Protein AF-A0A538CJD2-F1 (afdb_monomer_lite)

pLDDT: mean 70.03, std 21.85, range [35.94, 97.5]

Structure (mmCIF, N/CA/C/O backbone):
data_AF-A0A538CJD2-F1
#
_entry.id   AF-A0A538CJD2-F1
#
loop_
_atom_site.group_PDB
_atom_site.id
_atom_site.type_symbol
_atom_site.label_atom_id
_atom_site.label_alt_id
_atom_site.label_comp_id
_atom_site.label_asym_id
_atom_site.label_entity_id
_atom_site.label_seq_id
_atom_site.pdbx_PDB_ins_code
_atom_site.Cartn_x
_atom_site.Cartn_y
_atom_site.Cartn_z
_atom_site.occupancy
_atom_site.B_iso_or_equiv
_atom_site.auth_seq_id
_atom_site.auth_comp_id
_atom_site.auth_asym_id
_atom_site.auth_atom_id
_atom_site.pdbx_PDB_model_num
ATOM 1 N N . MET A 1 1 ? 19.042 44.408 77.887 1.00 37.88 1 MET A N 1
ATOM 2 C CA . MET A 1 1 ? 20.246 44.789 77.123 1.00 37.88 1 MET A CA 1
ATOM 3 C C . MET A 1 1 ? 20.313 43.944 75.857 1.00 37.88 1 MET A C 1
ATOM 5 O O . MET A 1 1 ? 20.149 42.743 75.988 1.00 37.88 1 MET A O 1
ATOM 9 N N . LEU A 1 2 ? 20.568 44.604 74.712 1.00 41.41 2 LEU A N 1
ATOM 10 C CA . LEU A 1 2 ? 21.078 44.098 73.413 1.00 41.41 2 LEU A CA 1
ATOM 11 C C . LEU A 1 2 ? 20.152 43.153 72.607 1.00 41.41 2 LEU A C 1
ATOM 13 O O . LEU A 1 2 ? 19.847 42.056 73.045 1.00 41.41 2 LEU A O 1
ATOM 17 N N . ALA A 1 3 ? 19.522 43.653 71.530 1.00 44.00 3 ALA A N 1
ATOM 18 C CA . ALA A 1 3 ? 20.012 43.688 70.127 1.00 44.00 3 ALA A CA 1
ATOM 19 C C . ALA A 1 3 ? 19.856 42.305 69.459 1.00 44.00 3 ALA A C 1
ATOM 21 O O . ALA A 1 3 ? 20.346 41.325 69.990 1.00 44.00 3 ALA A O 1
ATOM 22 N N . GLY A 1 4 ? 19.168 42.083 68.340 1.00 45.44 4 GLY A N 1
ATOM 23 C CA . GLY A 1 4 ? 18.867 42.884 67.154 1.00 45.44 4 GLY A CA 1
ATOM 24 C C . GLY A 1 4 ? 19.166 41.970 65.955 1.00 45.44 4 GLY A C 1
ATOM 25 O O . GLY A 1 4 ? 20.150 41.248 66.022 1.00 45.44 4 GLY A O 1
ATOM 26 N N . LEU A 1 5 ? 18.334 41.945 64.907 1.00 49.53 5 LEU A N 1
ATOM 27 C CA . LEU A 1 5 ? 18.718 41.535 63.542 1.00 49.53 5 LEU A CA 1
ATOM 28 C C . LEU A 1 5 ? 17.546 41.794 62.583 1.00 49.53 5 LEU A C 1
ATOM 30 O O . LEU A 1 5 ? 16.482 41.187 62.676 1.00 49.53 5 LEU A O 1
ATOM 34 N N . LEU A 1 6 ? 17.762 42.751 61.682 1.00 48.66 6 LEU A N 1
ATOM 35 C CA . LEU A 1 6 ? 16.885 43.103 60.571 1.00 48.66 6 LEU A CA 1
ATOM 36 C C . LEU A 1 6 ? 17.064 42.065 59.455 1.00 48.66 6 LEU A C 1
ATOM 38 O O . LEU A 1 6 ? 18.177 41.877 58.966 1.00 48.66 6 LEU A O 1
ATOM 42 N N . ALA A 1 7 ? 15.982 41.412 59.033 1.00 55.12 7 ALA A N 1
ATOM 43 C CA . ALA A 1 7 ? 15.987 40.571 57.842 1.00 55.12 7 ALA A CA 1
ATOM 44 C C . ALA A 1 7 ? 15.787 41.453 56.599 1.00 55.12 7 ALA A C 1
ATOM 46 O O . ALA A 1 7 ? 14.710 42.001 56.373 1.00 55.12 7 ALA A O 1
ATOM 47 N N . VAL A 1 8 ? 16.850 41.612 55.809 1.00 54.25 8 VAL A N 1
ATOM 48 C CA . VAL A 1 8 ? 16.826 42.280 54.503 1.00 54.25 8 VAL A CA 1
ATOM 49 C C . VAL A 1 8 ? 16.136 41.367 53.489 1.00 54.25 8 VAL A C 1
ATOM 51 O O . VAL A 1 8 ? 16.617 40.278 53.184 1.00 54.25 8 VAL A O 1
ATOM 54 N N . SER A 1 9 ? 15.010 41.819 52.946 1.00 51.47 9 SER A N 1
ATOM 55 C CA . SER A 1 9 ? 14.336 41.210 51.800 1.00 51.47 9 SER A CA 1
ATOM 56 C C . SER A 1 9 ? 15.075 41.573 50.507 1.00 51.47 9 SER A C 1
ATOM 58 O O . SER A 1 9 ? 15.031 42.723 50.071 1.00 51.47 9 SER A O 1
ATOM 60 N N . ILE A 1 10 ? 15.752 40.599 49.895 1.00 56.44 10 ILE A N 1
ATOM 61 C CA . ILE A 1 10 ? 16.364 40.737 48.567 1.00 56.44 10 ILE A CA 1
ATOM 62 C C . ILE A 1 10 ? 15.262 40.524 47.514 1.00 56.44 10 ILE A C 1
ATOM 64 O O . ILE A 1 10 ? 14.681 39.438 47.474 1.00 56.44 10 ILE A O 1
ATOM 68 N N . PRO A 1 11 ? 14.954 41.503 46.645 1.00 50.94 11 PRO A N 1
ATOM 69 C CA . PRO A 1 11 ? 14.102 41.256 45.493 1.00 50.94 11 PRO A CA 1
ATOM 70 C C . PRO A 1 11 ? 14.884 40.408 44.487 1.00 50.94 11 PRO A C 1
ATOM 72 O O . PRO A 1 11 ? 15.828 40.879 43.852 1.00 50.94 11 PRO A O 1
ATOM 75 N N . SER A 1 12 ? 14.502 39.139 44.353 1.00 53.34 12 SER A N 1
ATOM 76 C CA . SER A 1 12 ? 14.987 38.268 43.286 1.00 53.34 12 SER A CA 1
ATOM 77 C C . SER A 1 12 ? 14.650 38.914 41.945 1.00 53.34 12 SER A C 1
ATOM 79 O O . SER A 1 12 ? 13.483 38.990 41.553 1.00 53.34 12 SER A O 1
ATOM 81 N N . LEU A 1 13 ? 15.684 39.417 41.269 1.00 56.34 13 LEU A N 1
ATOM 82 C CA . LEU A 1 13 ? 15.596 39.947 39.919 1.00 56.34 13 LEU A CA 1
ATOM 83 C C . LEU A 1 13 ? 14.893 38.939 39.008 1.00 56.34 13 LEU A C 1
ATOM 85 O O . LEU A 1 13 ? 15.165 37.738 39.046 1.00 56.34 13 LEU A O 1
ATOM 89 N N . GLY A 1 14 ? 13.964 39.470 38.213 1.00 47.88 14 GLY A N 1
ATOM 90 C CA . GLY A 1 14 ? 13.083 38.720 37.337 1.00 47.88 14 GLY A CA 1
ATOM 91 C C . GLY A 1 14 ? 13.839 37.714 36.482 1.00 47.88 14 GLY A C 1
ATOM 92 O O . GLY A 1 14 ? 14.601 38.084 35.590 1.00 47.88 14 GLY A O 1
ATOM 93 N N . LEU A 1 15 ? 13.571 36.432 36.733 1.00 53.38 15 LEU A N 1
ATOM 94 C CA . LEU A 1 15 ? 13.950 35.371 35.821 1.00 53.38 15 LEU A CA 1
ATOM 95 C C . LEU A 1 15 ? 13.250 35.611 34.485 1.00 53.38 15 LEU A C 1
ATOM 97 O O . LEU A 1 15 ? 12.019 35.613 34.388 1.00 53.38 15 LEU A O 1
ATOM 101 N N . SER A 1 16 ? 14.083 35.828 33.470 1.00 48.34 16 SER A N 1
ATOM 102 C CA . SER A 1 16 ? 13.774 35.796 32.052 1.00 48.34 16 SER A CA 1
ATOM 103 C C . SER A 1 16 ? 12.613 34.854 31.751 1.00 48.34 16 SER A C 1
ATOM 105 O O . SER A 1 16 ? 12.727 33.635 31.877 1.00 48.34 16 SER A O 1
ATOM 107 N N . LYS A 1 17 ? 11.495 35.425 31.290 1.00 50.03 17 LYS A N 1
ATOM 108 C CA . LYS A 1 17 ? 10.478 34.690 30.536 1.00 50.03 17 LYS A CA 1
ATOM 109 C C . LYS A 1 17 ? 11.103 34.275 29.206 1.00 50.03 17 LYS A C 1
ATOM 111 O O . LYS A 1 17 ? 10.844 34.879 28.167 1.00 50.03 17 LYS A O 1
ATOM 116 N N . SER A 1 18 ? 11.930 33.238 29.248 1.00 47.72 18 SER A N 1
ATOM 117 C CA . SER A 1 18 ? 12.279 32.423 28.096 1.00 47.72 18 SER A CA 1
ATOM 118 C C . SER A 1 18 ? 10.977 31.779 27.642 1.00 47.72 18 SER A C 1
ATOM 120 O O . SER A 1 18 ? 10.613 30.705 28.106 1.00 47.72 18 SER A O 1
ATOM 122 N N . ARG A 1 19 ? 10.204 32.475 26.802 1.00 51.72 19 ARG A N 1
ATOM 123 C CA . ARG A 1 19 ? 9.125 31.839 26.046 1.00 51.72 19 ARG A CA 1
ATOM 124 C C . ARG A 1 19 ? 9.803 30.701 25.283 1.00 51.72 19 ARG A C 1
ATOM 126 O O . ARG A 1 19 ? 10.652 31.015 24.445 1.00 51.72 19 ARG A O 1
ATOM 133 N N . PRO A 1 20 ? 9.511 29.416 25.555 1.00 47.91 20 PRO A N 1
ATOM 134 C CA . PRO A 1 20 ? 9.980 28.380 24.662 1.00 47.91 20 PRO A CA 1
ATOM 135 C C . PRO A 1 20 ? 9.318 28.686 23.322 1.00 47.91 20 PRO A C 1
ATOM 137 O O . PRO A 1 20 ? 8.096 28.646 23.180 1.00 47.91 20 PRO A O 1
ATOM 140 N N . ARG A 1 21 ? 10.133 29.123 22.360 1.00 50.44 21 ARG A N 1
ATOM 141 C CA . ARG A 1 21 ? 9.726 29.234 20.968 1.00 50.44 21 ARG A CA 1
ATOM 142 C C . ARG A 1 21 ? 9.224 27.842 20.617 1.00 50.44 21 ARG A C 1
ATOM 144 O O . ARG A 1 21 ? 9.995 26.891 20.701 1.00 50.44 21 ARG A O 1
ATOM 151 N N . ALA A 1 22 ? 7.932 27.726 20.326 1.00 51.66 22 ALA A N 1
ATOM 152 C CA . ALA A 1 22 ? 7.318 26.515 19.809 1.00 51.66 22 ALA A CA 1
ATOM 153 C C . ALA A 1 22 ? 7.991 26.181 18.469 1.00 51.66 22 ALA A C 1
ATOM 155 O O . ALA A 1 22 ? 7.544 26.580 17.403 1.00 51.66 22 ALA A O 1
ATOM 156 N N . ALA A 1 23 ? 9.149 25.540 18.552 1.00 50.03 23 ALA A N 1
ATOM 157 C CA . ALA A 1 23 ? 9.986 25.105 17.450 1.00 50.03 23 ALA A CA 1
ATOM 158 C C . ALA A 1 23 ? 10.282 23.614 17.641 1.00 50.03 23 ALA A C 1
ATOM 160 O O . ALA A 1 23 ? 11.413 23.176 17.512 1.00 50.03 23 ALA A O 1
ATOM 161 N N . HIS A 1 24 ? 9.256 22.846 18.015 1.00 46.78 24 HIS A N 1
ATOM 162 C CA . HIS A 1 24 ? 9.324 21.390 18.153 1.00 46.78 24 HIS A CA 1
ATOM 163 C C . HIS A 1 24 ? 7.999 20.715 17.755 1.00 46.78 24 HIS A C 1
ATOM 165 O O . HIS A 1 24 ? 7.657 19.671 18.290 1.00 46.78 24 HIS A O 1
ATOM 171 N N . ALA A 1 25 ? 7.239 21.298 16.820 1.00 47.31 25 ALA A N 1
ATOM 172 C CA . ALA A 1 25 ? 6.098 20.609 16.200 1.00 47.31 25 ALA A CA 1
ATOM 173 C C . ALA A 1 25 ? 6.461 19.942 14.855 1.00 47.31 25 ALA A C 1
ATOM 175 O O . ALA A 1 25 ? 5.766 19.031 14.427 1.00 47.31 25 ALA A O 1
ATOM 176 N N . ASP A 1 26 ? 7.581 20.330 14.229 1.00 49.97 26 ASP A N 1
ATOM 177 C CA . ASP A 1 26 ? 8.058 19.753 12.957 1.00 49.97 26 ASP A CA 1
ATOM 178 C C . ASP A 1 26 ? 9.138 18.671 13.130 1.00 49.97 26 ASP A C 1
ATOM 180 O O . ASP A 1 26 ? 9.705 18.176 12.151 1.00 49.97 26 ASP A O 1
ATOM 184 N N . GLN A 1 27 ? 9.479 18.306 14.368 1.00 50.84 27 GLN A N 1
ATOM 185 C CA . GLN A 1 27 ? 10.511 17.308 14.634 1.00 50.84 27 GLN A CA 1
ATOM 186 C C . GLN A 1 27 ? 9.891 15.983 15.078 1.00 50.84 27 GLN A C 1
ATOM 188 O O . GLN A 1 27 ? 9.536 15.798 16.236 1.00 50.84 27 GLN A O 1
ATOM 193 N N . ALA A 1 28 ? 9.881 15.063 14.109 1.00 53.22 28 ALA A N 1
ATOM 194 C CA . ALA A 1 28 ? 9.804 13.609 14.241 1.00 53.22 28 ALA A CA 1
ATOM 195 C C . ALA A 1 28 ? 8.413 12.964 14.343 1.00 53.22 28 ALA A C 1
ATOM 197 O O . ALA A 1 28 ? 8.212 12.030 15.112 1.00 53.22 28 ALA A O 1
ATOM 198 N N . CYS A 1 29 ? 7.496 13.338 13.452 1.00 56.12 29 CYS A N 1
ATOM 199 C CA . CYS A 1 29 ? 6.510 12.364 12.988 1.00 56.12 29 CYS A CA 1
ATOM 200 C C . CYS A 1 29 ? 7.202 11.301 12.118 1.00 56.12 29 CYS A C 1
ATOM 202 O O . CYS A 1 29 ? 7.316 11.479 10.906 1.00 56.12 29 CYS A O 1
ATOM 204 N N . GLY A 1 30 ? 7.724 10.242 12.735 1.00 56.59 30 GLY A N 1
ATOM 205 C CA . GLY A 1 30 ? 8.454 9.184 12.042 1.00 56.59 30 GLY A CA 1
ATOM 206 C C . GLY A 1 30 ? 9.807 9.659 11.500 1.00 56.59 30 GLY A C 1
ATOM 207 O O . GLY A 1 30 ? 9.924 10.607 10.725 1.00 56.59 30 GLY A O 1
ATOM 208 N N . ARG A 1 31 ? 10.890 8.978 11.872 1.00 50.47 31 ARG A N 1
ATOM 209 C CA . ARG A 1 31 ? 12.155 9.104 11.140 1.00 50.47 31 ARG A CA 1
ATOM 210 C C . ARG A 1 31 ? 11.997 8.326 9.832 1.00 50.47 31 ARG A C 1
ATOM 212 O O . ARG A 1 31 ? 12.459 7.200 9.705 1.00 50.47 31 ARG A O 1
ATOM 219 N N . VAL A 1 32 ? 11.258 8.896 8.891 1.00 55.22 32 VAL A N 1
ATOM 220 C CA . VAL A 1 32 ? 11.065 8.327 7.560 1.00 55.22 32 VAL A CA 1
ATOM 221 C C . VAL A 1 32 ? 12.318 8.609 6.745 1.00 55.22 32 VAL A C 1
ATOM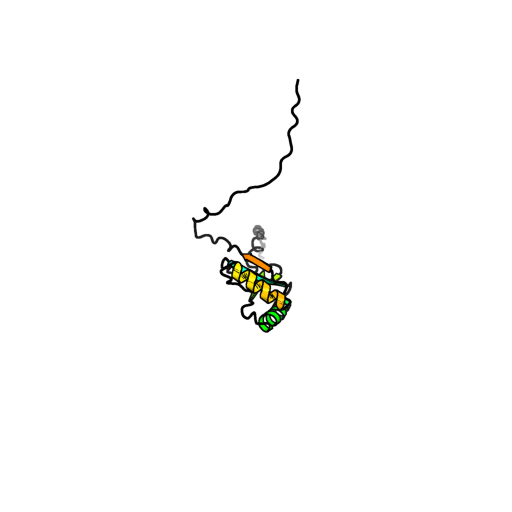 223 O O . VAL A 1 32 ? 12.494 9.683 6.171 1.00 55.22 32 VAL A O 1
ATOM 226 N N . GLU A 1 33 ? 13.229 7.641 6.743 1.00 54.50 33 GLU A N 1
ATOM 227 C CA . GLU A 1 33 ? 14.315 7.587 5.773 1.00 54.50 33 GLU A CA 1
ATOM 228 C C . GLU A 1 33 ? 13.691 7.271 4.409 1.00 54.50 33 GLU A C 1
ATOM 230 O O . GLU A 1 33 ? 13.416 6.126 4.029 1.00 54.50 33 GLU A O 1
ATOM 235 N N . PHE A 1 34 ? 13.311 8.335 3.708 1.00 54.22 34 PHE A N 1
ATOM 236 C CA . PHE A 1 34 ? 12.736 8.221 2.385 1.00 54.22 34 PHE A CA 1
ATOM 237 C C . PHE A 1 34 ? 13.856 7.920 1.392 1.00 54.22 34 PHE A C 1
ATOM 239 O O . PHE A 1 34 ? 14.540 8.828 0.932 1.00 54.22 34 PHE A O 1
ATOM 246 N N . VAL A 1 35 ? 14.021 6.649 1.026 1.00 57.09 35 VAL A N 1
ATOM 247 C CA . VAL A 1 35 ? 14.626 6.309 -0.267 1.00 57.09 35 VAL A CA 1
ATOM 248 C C . VAL A 1 35 ? 13.694 6.882 -1.337 1.00 57.09 35 VAL A C 1
ATOM 250 O O . VAL A 1 35 ? 12.503 6.565 -1.326 1.00 57.09 35 VAL A O 1
ATOM 253 N N . SER A 1 36 ? 14.191 7.793 -2.175 1.00 60.69 36 SER A N 1
ATOM 254 C CA . SER A 1 36 ? 13.436 8.338 -3.308 1.00 60.69 36 SER A CA 1
ATOM 255 C C . SER A 1 36 ? 13.004 7.195 -4.220 1.00 60.69 36 SER A C 1
ATOM 257 O O . SER A 1 36 ? 13.839 6.369 -4.582 1.00 60.69 36 SER A O 1
ATOM 259 N N . GLY A 1 37 ? 11.729 7.148 -4.597 1.00 71.56 37 GLY A N 1
ATOM 260 C CA . GLY A 1 37 ? 11.213 6.073 -5.440 1.00 71.56 37 GLY A CA 1
ATOM 261 C C . GLY A 1 37 ? 9.693 6.061 -5.543 1.00 71.56 37 GLY A C 1
ATOM 262 O O . GLY A 1 37 ? 9.004 6.909 -4.962 1.00 71.56 37 GLY A O 1
ATOM 263 N N . LEU A 1 38 ? 9.186 5.095 -6.308 1.00 82.69 38 LEU A N 1
ATOM 264 C CA . LEU A 1 38 ? 7.762 4.816 -6.431 1.00 82.69 38 LEU A CA 1
ATOM 265 C C . LEU A 1 38 ? 7.305 3.935 -5.257 1.00 82.69 38 LEU A C 1
ATOM 267 O O . LEU A 1 38 ? 7.969 2.963 -4.891 1.00 82.69 38 LEU A O 1
ATOM 271 N N . GLU A 1 39 ? 6.171 4.283 -4.659 1.00 88.50 39 GLU A N 1
ATOM 272 C CA . GLU A 1 39 ? 5.533 3.521 -3.588 1.00 88.50 39 GLU A CA 1
ATOM 273 C C . GLU A 1 39 ? 4.135 3.087 -4.011 1.00 88.50 39 GLU A C 1
ATOM 275 O O . GLU A 1 39 ? 3.360 3.875 -4.550 1.00 88.50 39 GLU A O 1
ATOM 280 N N . ALA A 1 40 ? 3.791 1.837 -3.722 1.00 92.12 40 ALA A N 1
ATOM 281 C CA . ALA A 1 40 ? 2.430 1.346 -3.856 1.00 92.12 40 ALA A CA 1
ATOM 282 C C . ALA A 1 40 ? 1.739 1.417 -2.497 1.00 92.12 40 ALA A C 1
ATOM 284 O O . ALA A 1 40 ? 2.076 0.662 -1.587 1.00 92.12 40 ALA A O 1
ATOM 285 N N . VAL A 1 41 ? 0.782 2.327 -2.349 1.00 94.06 41 VAL A N 1
ATOM 286 C CA . VAL A 1 41 ? 0.018 2.537 -1.118 1.00 94.06 41 VAL A CA 1
ATOM 287 C C . VAL A 1 41 ? -1.267 1.720 -1.186 1.00 94.06 41 VAL A C 1
ATOM 289 O O . VAL A 1 41 ? -2.128 1.964 -2.025 1.00 94.06 41 VAL A O 1
ATOM 292 N N . PHE A 1 42 ? -1.407 0.749 -0.285 1.00 95.81 42 PHE A N 1
ATOM 293 C CA . PHE A 1 42 ? -2.582 -0.124 -0.205 1.00 95.81 42 PHE A CA 1
ATOM 294 C C . PHE A 1 42 ? -3.697 0.473 0.655 1.00 95.81 42 PHE A C 1
ATOM 296 O O . PHE A 1 42 ? -4.866 0.142 0.475 1.00 95.81 42 PHE A O 1
ATOM 303 N N . GLY A 1 43 ? -3.344 1.325 1.619 1.00 94.25 43 GLY A N 1
ATOM 304 C CA . GLY A 1 43 ? -4.315 1.933 2.518 1.00 94.25 43 GLY A CA 1
ATOM 305 C C . GLY A 1 43 ? -3.695 2.936 3.480 1.00 94.25 43 GLY A C 1
ATOM 306 O O . GLY A 1 43 ? -2.488 2.916 3.745 1.00 94.25 43 GLY A O 1
ATOM 307 N N . ARG A 1 44 ? -4.550 3.813 4.009 1.00 95.06 44 ARG A N 1
ATOM 308 C CA . ARG A 1 44 ? -4.212 4.853 4.985 1.00 95.06 44 ARG A CA 1
ATOM 309 C C . ARG A 1 44 ? -5.128 4.715 6.191 1.00 95.06 44 ARG A C 1
ATOM 311 O O . ARG A 1 44 ? -6.337 4.560 6.039 1.00 95.06 44 ARG A O 1
ATOM 318 N N . PHE A 1 45 ? -4.555 4.779 7.381 1.00 95.56 45 PHE A N 1
ATOM 319 C CA . PHE A 1 45 ? -5.239 4.470 8.631 1.00 95.56 45 PHE A CA 1
ATOM 320 C C . PHE A 1 45 ? -4.920 5.510 9.692 1.00 95.56 45 PHE A C 1
ATOM 322 O O . PHE A 1 45 ? -3.834 6.080 9.711 1.00 95.56 45 PHE A O 1
ATOM 329 N N . LYS A 1 46 ? -5.852 5.747 10.615 1.00 94.12 46 LYS A N 1
ATOM 330 C CA . LYS A 1 46 ? -5.633 6.693 11.719 1.00 94.12 46 LYS A CA 1
ATOM 331 C C . LYS A 1 46 ? -4.883 6.077 12.890 1.00 94.12 46 LYS A C 1
ATOM 333 O O . LYS A 1 46 ? -4.276 6.807 13.664 1.00 94.12 46 LYS A O 1
ATOM 338 N N . THR A 1 47 ? -4.905 4.752 13.015 1.00 94.69 47 THR A N 1
ATOM 339 C CA . THR A 1 47 ? -4.253 4.051 14.121 1.00 94.69 47 THR A CA 1
ATOM 340 C C . THR A 1 47 ? -3.278 2.998 13.619 1.00 94.69 47 THR A C 1
ATOM 342 O O . THR A 1 47 ? -3.499 2.349 12.592 1.00 94.69 47 THR A O 1
ATOM 345 N N . HIS A 1 48 ? -2.212 2.788 14.391 1.00 94.00 48 HIS A N 1
ATOM 346 C CA . HIS A 1 48 ? -1.214 1.768 14.094 1.00 94.00 48 HIS A CA 1
ATOM 347 C C . HIS A 1 48 ? -1.833 0.362 14.062 1.00 94.00 48 HIS A C 1
ATOM 349 O O . HIS A 1 48 ? -1.512 -0.437 13.190 1.00 94.00 48 HIS A O 1
ATOM 355 N N . GLN A 1 49 ? -2.788 0.071 14.954 1.00 96.62 49 GLN A N 1
ATOM 356 C CA . GLN A 1 49 ? -3.439 -1.241 15.024 1.00 96.62 49 GLN A CA 1
ATOM 357 C C . GLN A 1 49 ? -4.286 -1.559 13.781 1.00 96.62 49 GLN A C 1
ATOM 359 O O . GLN A 1 49 ? -4.308 -2.704 13.321 1.00 96.62 49 GLN A O 1
ATOM 364 N N . GLN A 1 50 ? -4.962 -0.554 13.212 1.00 96.75 50 GLN A N 1
ATOM 365 C CA . GLN A 1 50 ? -5.681 -0.709 11.944 1.00 96.75 50 GLN A CA 1
ATOM 366 C C . GLN A 1 50 ? -4.705 -1.010 10.803 1.00 96.75 50 GLN A C 1
ATOM 368 O O . GLN A 1 50 ? -4.919 -1.962 10.054 1.00 96.75 50 GLN A O 1
ATOM 373 N N . ALA A 1 51 ? -3.598 -0.263 10.726 1.00 96.38 51 ALA A N 1
ATOM 374 C CA . ALA A 1 51 ? -2.555 -0.505 9.733 1.00 96.38 51 ALA A CA 1
ATOM 375 C C . ALA A 1 51 ? -1.908 -1.890 9.892 1.00 96.38 51 ALA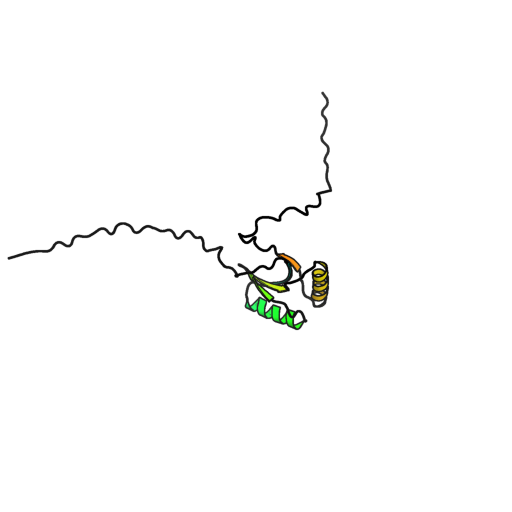 A C 1
ATOM 377 O O . ALA A 1 51 ? -1.663 -2.562 8.896 1.00 96.38 51 ALA A O 1
ATOM 378 N N . LEU A 1 52 ? -1.688 -2.356 11.126 1.00 97.19 52 LEU A N 1
ATOM 379 C CA . LEU A 1 52 ? -1.146 -3.685 11.414 1.00 97.19 52 LEU A CA 1
ATOM 380 C C . LEU A 1 52 ? -2.076 -4.800 10.939 1.00 97.19 52 LEU A C 1
ATOM 382 O O . LEU A 1 52 ? -1.636 -5.726 10.259 1.00 97.19 52 LEU A O 1
ATOM 386 N N . THR A 1 53 ? -3.362 -4.685 11.265 1.00 97.50 53 THR A N 1
ATOM 387 C CA . THR A 1 53 ? -4.383 -5.651 10.843 1.00 97.50 53 THR A CA 1
ATOM 388 C C . THR A 1 53 ? -4.466 -5.714 9.321 1.00 97.50 53 THR A C 1
ATOM 390 O O . THR A 1 53 ? -4.452 -6.797 8.739 1.00 97.50 53 THR A O 1
ATOM 393 N N . PHE A 1 54 ? -4.489 -4.552 8.668 1.00 97.25 54 PHE A N 1
ATOM 394 C CA . PHE A 1 54 ? -4.559 -4.473 7.216 1.00 97.25 54 PHE A CA 1
ATOM 395 C C . PHE A 1 54 ? -3.280 -4.976 6.539 1.00 97.25 54 PHE A C 1
ATOM 397 O O . PHE A 1 54 ? -3.359 -5.722 5.568 1.00 97.25 54 PHE A O 1
ATOM 404 N N . ARG A 1 55 ? -2.096 -4.669 7.085 1.00 96.50 55 ARG A N 1
ATOM 405 C CA . ARG A 1 55 ? -0.827 -5.232 6.602 1.00 96.50 55 ARG A CA 1
ATOM 406 C C . ARG A 1 55 ? -0.870 -6.757 6.619 1.00 96.50 55 ARG A C 1
ATOM 408 O O . ARG A 1 55 ? -0.496 -7.358 5.624 1.00 96.50 55 ARG A O 1
ATOM 415 N N . SER A 1 56 ? -1.362 -7.375 7.694 1.00 96.75 56 SER A N 1
ATOM 416 C CA . SER A 1 56 ? -1.489 -8.837 7.772 1.00 96.75 56 SER A CA 1
ATOM 417 C C . SER A 1 56 ? -2.401 -9.411 6.681 1.00 96.75 56 SER A C 1
ATOM 419 O O . SER A 1 56 ? -2.111 -10.479 6.144 1.00 96.75 56 SER A O 1
ATOM 421 N N . GLN A 1 57 ? -3.474 -8.702 6.311 1.00 96.00 57 GLN A N 1
ATOM 422 C CA . GLN A 1 57 ? -4.335 -9.090 5.187 1.00 96.00 57 GLN A CA 1
ATOM 423 C C . GLN A 1 57 ? -3.592 -8.986 3.854 1.00 96.00 57 GLN A C 1
ATOM 425 O O . GLN A 1 57 ? -3.618 -9.927 3.069 1.00 96.00 57 GLN A O 1
ATOM 430 N N . VAL A 1 58 ? -2.896 -7.871 3.623 1.00 95.62 58 VAL A N 1
ATOM 431 C CA . VAL A 1 58 ? -2.093 -7.634 2.417 1.00 95.62 58 VAL A CA 1
ATOM 432 C C . VAL A 1 58 ? -1.009 -8.711 2.274 1.00 95.62 58 VAL A C 1
ATOM 434 O O . VAL A 1 58 ? -0.944 -9.385 1.248 1.00 95.62 58 VAL A O 1
ATOM 437 N N . THR A 1 59 ? -0.229 -8.980 3.324 1.00 95.62 59 THR A N 1
ATOM 438 C CA . THR A 1 59 ? 0.795 -10.039 3.307 1.00 95.62 59 THR A CA 1
ATOM 439 C C . THR A 1 59 ? 0.190 -11.432 3.152 1.00 95.62 59 THR A C 1
ATOM 441 O O . THR A 1 59 ? 0.765 -12.274 2.471 1.00 95.62 59 THR A O 1
ATOM 444 N N . GLY A 1 60 ? -0.991 -11.674 3.732 1.00 94.31 60 GLY A N 1
ATOM 445 C CA . GLY A 1 60 ? -1.725 -12.933 3.581 1.00 94.31 60 GLY A CA 1
ATOM 446 C C . GLY A 1 60 ? -2.204 -13.203 2.150 1.00 94.31 60 GLY A C 1
ATOM 447 O O . GLY A 1 60 ? -2.463 -14.351 1.808 1.00 94.31 60 GLY A O 1
ATOM 448 N N . ARG A 1 61 ? -2.280 -12.168 1.304 1.00 93.44 61 ARG A N 1
ATOM 449 C CA . ARG A 1 61 ? -2.574 -12.269 -0.137 1.00 93.44 61 ARG A CA 1
ATOM 450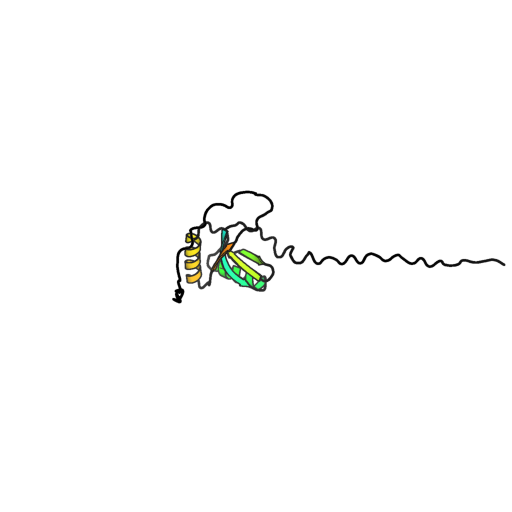 C C . ARG A 1 61 ? -1.321 -12.388 -1.012 1.00 93.44 61 ARG A C 1
ATOM 452 O O . ARG A 1 61 ? -1.434 -12.363 -2.228 1.00 93.44 61 ARG A O 1
ATOM 459 N N . GLY A 1 62 ? -0.136 -12.520 -0.413 1.00 92.81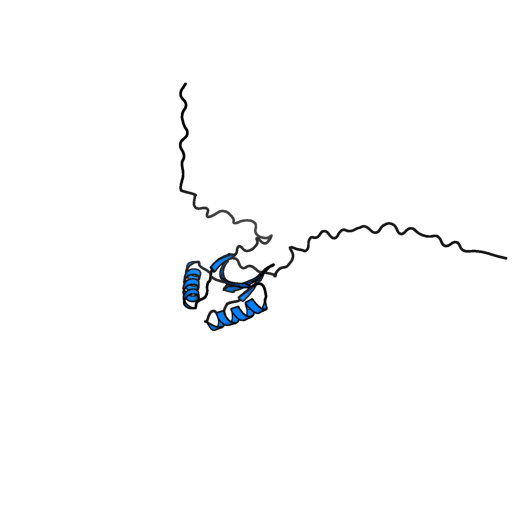 62 GLY A N 1
ATOM 460 C CA . GLY A 1 62 ? 1.131 -12.705 -1.133 1.00 92.81 62 GLY A CA 1
ATOM 461 C C . GLY A 1 62 ? 1.974 -11.437 -1.288 1.00 92.81 62 GLY A C 1
ATOM 462 O O . GLY A 1 62 ? 3.116 -11.511 -1.734 1.00 92.81 62 GLY A O 1
ATOM 463 N N . PHE A 1 63 ? 1.484 -10.280 -0.843 1.00 93.56 63 PHE A N 1
ATOM 464 C CA . PHE A 1 63 ? 2.224 -9.015 -0.865 1.00 93.56 63 PHE A CA 1
ATOM 465 C C . PHE A 1 63 ? 3.181 -8.908 0.338 1.00 93.56 63 PHE A C 1
ATOM 467 O O . PHE A 1 63 ? 3.001 -8.093 1.245 1.00 93.56 63 PHE A O 1
ATOM 474 N N . VAL A 1 64 ? 4.193 -9.779 0.375 1.00 89.06 64 VAL A N 1
ATOM 475 C CA . VAL A 1 64 ? 5.051 -10.039 1.552 1.00 89.06 64 VAL A CA 1
ATOM 476 C C . VAL A 1 64 ? 5.910 -8.855 2.015 1.00 89.06 64 VAL A C 1
ATOM 478 O O . VAL A 1 64 ? 6.291 -8.804 3.180 1.00 89.06 64 VAL A O 1
ATOM 481 N N . ASN A 1 65 ? 6.164 -7.874 1.145 1.00 89.44 65 ASN A N 1
ATOM 482 C CA . ASN A 1 65 ? 6.990 -6.697 1.445 1.00 89.44 65 ASN A CA 1
ATOM 483 C C . ASN A 1 65 ? 6.168 -5.454 1.833 1.00 89.44 65 ASN A C 1
ATOM 485 O O . ASN A 1 65 ? 6.664 -4.328 1.766 1.00 89.44 65 ASN A O 1
ATOM 489 N N . ALA A 1 66 ? 4.904 -5.636 2.227 1.00 92.69 66 ALA A N 1
ATOM 490 C CA . ALA A 1 66 ? 4.076 -4.545 2.723 1.00 92.69 66 ALA A CA 1
ATOM 491 C C . ALA A 1 66 ? 4.571 -4.062 4.096 1.00 92.69 66 ALA A C 1
ATOM 493 O O . ALA A 1 66 ? 4.603 -4.812 5.072 1.00 92.69 66 ALA A O 1
ATOM 494 N N . ASN A 1 67 ? 4.917 -2.781 4.183 1.00 92.06 67 ASN A N 1
ATOM 495 C CA . ASN A 1 67 ? 5.425 -2.132 5.381 1.00 92.06 67 ASN A CA 1
ATOM 496 C C . ASN A 1 67 ? 4.475 -1.032 5.871 1.00 92.06 67 ASN A C 1
ATOM 498 O O . ASN A 1 67 ? 3.738 -0.435 5.088 1.00 92.06 67 ASN A O 1
ATOM 502 N N . ILE A 1 68 ? 4.502 -0.749 7.174 1.00 93.31 68 ILE A N 1
ATOM 503 C CA . ILE A 1 68 ? 3.739 0.351 7.769 1.00 93.31 68 ILE A CA 1
ATOM 504 C C . ILE A 1 68 ? 4.665 1.552 7.895 1.00 93.31 68 ILE A C 1
ATOM 506 O O . ILE A 1 68 ? 5.681 1.492 8.583 1.00 93.31 68 ILE A O 1
ATOM 510 N N . ILE A 1 69 ? 4.293 2.649 7.248 1.00 89.12 69 ILE A N 1
ATOM 511 C CA . ILE A 1 69 ? 4.986 3.926 7.353 1.00 89.12 69 ILE A CA 1
ATOM 512 C C . ILE A 1 69 ? 4.129 4.871 8.182 1.00 89.12 69 ILE A C 1
ATOM 514 O O . ILE A 1 69 ? 3.018 5.232 7.786 1.00 89.12 69 ILE A O 1
ATOM 518 N N . GLU A 1 70 ? 4.657 5.272 9.332 1.00 88.69 70 GLU A N 1
ATOM 519 C CA . GLU A 1 70 ? 4.061 6.298 10.180 1.00 88.69 70 GLU A CA 1
ATOM 520 C C . GLU A 1 70 ? 4.320 7.685 9.580 1.00 88.69 70 GLU A C 1
ATOM 522 O O . GLU A 1 70 ? 5.461 8.073 9.322 1.00 88.69 70 GLU A O 1
ATOM 527 N N . GLY A 1 71 ? 3.243 8.421 9.322 1.00 83.00 71 GLY A N 1
ATOM 528 C CA . GLY A 1 71 ? 3.266 9.852 9.047 1.00 83.00 71 GLY A CA 1
ATOM 529 C C . GLY A 1 71 ? 2.691 10.639 10.224 1.00 83.00 71 GLY A C 1
ATOM 530 O O . GLY A 1 71 ? 2.192 10.066 11.185 1.00 83.00 71 GLY A O 1
ATOM 531 N N . CYS A 1 72 ? 2.700 11.972 10.137 1.00 79.56 72 CYS A N 1
ATOM 532 C CA . CYS A 1 72 ? 2.219 12.827 11.234 1.00 79.56 72 CYS A CA 1
ATOM 533 C C . CYS A 1 72 ? 0.777 12.574 11.671 1.00 79.56 72 CYS A C 1
ATOM 535 O O . CYS A 1 72 ? 0.450 12.781 12.832 1.00 79.56 72 CYS A O 1
ATOM 537 N N . ASN A 1 73 ? -0.093 12.188 10.740 1.00 85.25 73 ASN A N 1
ATOM 538 C CA . ASN A 1 73 ? -1.539 12.164 10.972 1.00 85.25 73 ASN A CA 1
ATOM 539 C C . ASN A 1 73 ? -2.187 10.829 10.589 1.00 85.25 73 ASN A C 1
ATOM 541 O O . ASN A 1 73 ? -3.417 10.702 10.633 1.00 85.25 73 ASN A O 1
ATOM 545 N N . GLU A 1 74 ? -1.382 9.872 10.126 1.00 90.88 74 GLU A N 1
ATOM 546 C CA . GLU A 1 74 ? -1.846 8.595 9.597 1.00 90.88 74 GLU A CA 1
ATOM 547 C C . GLU A 1 74 ? -0.708 7.584 9.442 1.00 90.88 74 GLU A C 1
ATOM 549 O O . GLU A 1 74 ? 0.462 7.934 9.305 1.00 90.88 74 GLU A O 1
ATOM 554 N N . PHE A 1 75 ? -1.096 6.317 9.391 1.00 92.75 75 PHE A N 1
ATOM 555 C CA . PHE A 1 75 ? -0.266 5.165 9.091 1.00 92.75 75 PHE A CA 1
ATOM 556 C C . PHE A 1 75 ? -0.609 4.672 7.695 1.00 92.75 75 PHE A C 1
ATOM 558 O O . PHE A 1 75 ? -1.781 4.481 7.366 1.00 92.75 75 PHE A O 1
ATOM 565 N N . ARG A 1 76 ? 0.405 4.443 6.870 1.00 93.19 76 ARG A N 1
ATOM 566 C CA . ARG A 1 76 ? 0.234 3.984 5.491 1.00 93.19 76 ARG A CA 1
ATOM 567 C C . ARG A 1 76 ? 0.773 2.572 5.372 1.00 93.19 76 ARG A C 1
ATOM 569 O O . ARG A 1 76 ? 1.883 2.318 5.826 1.00 93.19 76 ARG A O 1
ATOM 576 N N . VAL A 1 77 ? 0.010 1.672 4.766 1.00 94.88 77 VAL A N 1
ATOM 577 C CA . VAL A 1 77 ? 0.504 0.339 4.397 1.00 94.88 77 VAL A CA 1
ATOM 578 C C . VAL A 1 77 ? 0.980 0.418 2.957 1.00 94.88 77 VAL A C 1
ATOM 580 O O . VAL A 1 77 ? 0.176 0.684 2.064 1.00 94.88 77 VAL A O 1
ATOM 583 N N . VAL A 1 78 ? 2.284 0.255 2.745 1.00 93.44 78 VAL A N 1
ATOM 584 C CA . VAL A 1 78 ? 2.935 0.518 1.458 1.00 93.44 78 VAL A CA 1
ATOM 585 C C . VAL A 1 78 ? 3.919 -0.582 1.081 1.00 93.44 78 VAL A C 1
ATOM 587 O O . VAL A 1 78 ? 4.533 -1.188 1.955 1.00 93.44 78 VAL A O 1
ATOM 590 N N . ILE A 1 79 ? 4.136 -0.788 -0.213 1.00 92.38 79 ILE A N 1
ATOM 591 C CA . ILE A 1 79 ? 5.319 -1.482 -0.733 1.00 92.38 79 ILE A CA 1
ATOM 592 C C . ILE A 1 79 ? 6.258 -0.422 -1.306 1.00 92.38 79 ILE A C 1
ATOM 594 O O . ILE A 1 79 ? 5.842 0.414 -2.110 1.00 92.38 79 ILE A O 1
ATOM 598 N N . ARG A 1 80 ? 7.517 -0.445 -0.860 1.00 88.88 80 ARG A N 1
ATOM 599 C CA . ARG A 1 80 ? 8.596 0.441 -1.325 1.00 88.88 80 ARG A CA 1
ATOM 600 C C . ARG A 1 80 ? 9.576 -0.348 -2.193 1.00 88.88 80 ARG A C 1
ATOM 602 O O . ARG A 1 80 ? 9.552 -1.575 -2.176 1.00 88.88 80 ARG A O 1
ATOM 609 N N . GLY A 1 81 ? 10.475 0.359 -2.876 1.00 82.25 81 GLY A N 1
ATOM 610 C CA . GLY A 1 81 ? 11.501 -0.268 -3.718 1.00 82.25 81 GLY A CA 1
ATOM 611 C C . GLY A 1 81 ? 10.961 -0.711 -5.075 1.00 82.25 81 GLY A C 1
ATOM 612 O O . GLY A 1 81 ? 11.378 -1.735 -5.598 1.00 82.25 81 GLY A O 1
ATOM 613 N N . ILE A 1 82 ? 9.986 0.027 -5.612 1.00 83.88 82 ILE A N 1
ATOM 614 C CA . ILE A 1 82 ? 9.516 -0.174 -6.978 1.00 83.88 82 ILE A CA 1
ATOM 615 C C . ILE A 1 82 ? 10.413 0.667 -7.891 1.00 83.88 82 ILE A C 1
ATOM 617 O O . ILE A 1 82 ? 10.368 1.899 -7.849 1.00 83.88 82 ILE A O 1
ATOM 621 N N . ASP A 1 83 ? 11.243 -0.011 -8.683 1.00 80.44 83 ASP A N 1
ATOM 622 C CA . ASP A 1 83 ? 12.305 0.624 -9.473 1.00 80.44 83 ASP A CA 1
ATOM 623 C C . ASP A 1 83 ? 11.783 1.344 -10.722 1.00 80.44 83 ASP A C 1
ATOM 625 O O . ASP A 1 83 ? 12.351 2.350 -11.152 1.00 80.44 83 ASP A O 1
ATOM 629 N N . THR A 1 84 ? 10.692 0.846 -11.312 1.00 81.56 84 THR A N 1
ATOM 630 C CA . THR A 1 84 ? 10.108 1.401 -12.537 1.00 81.56 84 THR A CA 1
ATOM 631 C C . THR A 1 84 ? 8.597 1.545 -12.426 1.00 81.56 84 THR A C 1
ATOM 633 O O . THR A 1 84 ? 7.923 0.830 -11.684 1.00 81.56 84 THR A O 1
ATOM 636 N N . PHE A 1 85 ? 8.045 2.486 -13.192 1.00 82.38 85 PHE A N 1
ATOM 637 C CA . PHE A 1 85 ? 6.604 2.712 -13.229 1.00 82.38 85 PHE A CA 1
ATOM 638 C C . PHE A 1 85 ? 5.830 1.488 -13.732 1.00 82.38 85 PHE A C 1
ATOM 640 O O . PHE A 1 85 ? 4.795 1.164 -13.157 1.00 82.38 85 PHE A O 1
ATOM 647 N N . ASP A 1 86 ? 6.362 0.776 -14.728 1.00 84.88 86 ASP A N 1
ATOM 648 C CA . ASP A 1 86 ? 5.725 -0.416 -15.302 1.00 84.88 86 ASP A CA 1
ATOM 649 C C . ASP A 1 86 ? 5.540 -1.524 -14.253 1.00 84.88 86 ASP A C 1
ATOM 651 O O . ASP A 1 86 ? 4.437 -2.045 -14.104 1.00 84.88 86 ASP A O 1
ATOM 655 N N . ILE A 1 87 ? 6.563 -1.787 -13.424 1.00 87.12 87 ILE A N 1
ATOM 656 C CA . ILE A 1 87 ? 6.460 -2.733 -12.295 1.00 87.12 87 ILE A CA 1
ATOM 657 C C . ILE A 1 87 ? 5.376 -2.278 -11.309 1.00 87.12 87 ILE A C 1
ATOM 659 O O . ILE A 1 87 ? 4.615 -3.090 -10.783 1.00 87.12 87 ILE A O 1
ATOM 663 N N . GLY A 1 88 ? 5.280 -0.969 -11.060 1.00 87.50 88 GLY A N 1
ATOM 664 C CA . GLY A 1 88 ? 4.222 -0.404 -10.228 1.00 87.50 88 GLY A CA 1
ATOM 665 C C . GLY A 1 88 ? 2.826 -0.649 -10.802 1.00 87.50 88 GLY A C 1
ATOM 666 O O . GLY A 1 88 ? 1.909 -0.995 -10.056 1.00 87.50 88 GLY A O 1
ATOM 667 N N . VAL A 1 89 ? 2.649 -0.484 -12.114 1.00 89.62 89 VAL A N 1
ATOM 668 C CA . VAL A 1 89 ? 1.367 -0.714 -12.798 1.00 89.62 89 VAL A CA 1
ATOM 669 C C . VAL A 1 89 ? 0.971 -2.189 -12.742 1.00 89.62 89 VAL A C 1
ATOM 671 O O . VAL A 1 89 ? -0.184 -2.483 -12.427 1.00 89.62 89 VAL A O 1
ATOM 674 N N . ASP A 1 90 ? 1.913 -3.105 -12.960 1.00 91.50 90 ASP A N 1
ATOM 675 C CA . ASP A 1 90 ? 1.667 -4.546 -12.858 1.00 91.50 90 ASP A CA 1
ATOM 676 C C . ASP A 1 90 ? 1.250 -4.943 -11.435 1.00 91.50 90 ASP A C 1
ATOM 678 O O . ASP A 1 90 ? 0.208 -5.579 -11.244 1.00 91.50 90 ASP A O 1
ATOM 682 N N . LEU A 1 91 ? 1.983 -4.463 -10.423 1.00 91.12 91 LEU A N 1
ATOM 683 C CA . LEU A 1 91 ? 1.649 -4.656 -9.009 1.00 91.12 91 LEU A CA 1
ATOM 684 C C . LEU A 1 91 ? 0.262 -4.088 -8.672 1.00 91.12 91 LEU A C 1
ATOM 686 O O . LEU A 1 91 ? -0.519 -4.712 -7.953 1.00 91.12 91 LEU A O 1
ATOM 690 N N . GLN A 1 92 ? -0.069 -2.903 -9.189 1.00 91.44 92 GLN A N 1
ATOM 691 C CA . GLN A 1 92 ? -1.393 -2.311 -9.010 1.00 91.44 92 GLN A CA 1
ATOM 692 C C . GLN A 1 92 ? -2.480 -3.186 -9.653 1.00 91.44 92 GLN A C 1
ATOM 694 O O . GLN A 1 92 ? -3.552 -3.353 -9.068 1.00 91.44 92 GLN A O 1
ATOM 699 N N . GLY A 1 93 ? -2.221 -3.749 -10.835 1.00 92.38 93 GLY A N 1
ATOM 700 C CA . GLY A 1 93 ? -3.119 -4.684 -11.509 1.00 92.38 93 GLY A CA 1
ATOM 701 C C . GLY A 1 93 ? -3.360 -5.950 -10.687 1.00 92.38 93 GLY A C 1
ATOM 702 O O . GLY A 1 93 ? -4.508 -6.343 -10.481 1.00 92.38 93 GLY A O 1
ATOM 703 N N . GLU A 1 94 ? -2.297 -6.553 -10.158 1.00 92.88 94 GLU A N 1
ATOM 704 C CA . GLU A 1 94 ? -2.366 -7.704 -9.252 1.00 92.88 94 GLU A CA 1
ATOM 705 C C . GLU A 1 94 ? -3.160 -7.397 -7.987 1.00 92.88 94 GLU A C 1
ATOM 707 O O . GLU A 1 94 ? -4.114 -8.102 -7.662 1.00 92.88 94 GLU A O 1
ATOM 712 N N . ALA A 1 95 ? -2.831 -6.303 -7.307 1.00 93.31 95 ALA A N 1
ATOM 713 C CA . ALA A 1 95 ? -3.493 -5.934 -6.068 1.00 93.31 95 ALA A CA 1
ATOM 714 C C . ALA A 1 95 ? -4.984 -5.633 -6.268 1.00 93.31 95 ALA A C 1
ATOM 716 O O . ALA A 1 95 ? -5.801 -6.005 -5.427 1.00 93.31 95 ALA A O 1
ATOM 717 N N . ARG A 1 96 ? -5.364 -5.032 -7.402 1.00 93.69 96 ARG A N 1
ATOM 718 C CA . ARG A 1 96 ? -6.776 -4.824 -7.758 1.00 93.69 96 ARG A CA 1
ATOM 719 C C . ARG A 1 96 ? -7.517 -6.133 -8.003 1.00 93.69 96 ARG A C 1
ATOM 721 O O . ARG A 1 96 ? -8.675 -6.232 -7.603 1.00 93.69 96 ARG A O 1
ATOM 728 N N . ARG A 1 97 ? -6.874 -7.135 -8.615 1.00 93.81 97 ARG A N 1
ATOM 729 C CA . ARG A 1 97 ? -7.461 -8.481 -8.773 1.00 93.81 97 ARG A CA 1
ATOM 730 C C . ARG A 1 97 ? -7.722 -9.149 -7.423 1.00 93.81 97 ARG A C 1
ATOM 732 O O . ARG A 1 97 ? -8.746 -9.801 -7.264 1.00 93.81 97 ARG A O 1
ATOM 739 N N . GLU A 1 98 ? -6.858 -8.899 -6.444 1.00 92.75 98 GLU A N 1
ATOM 740 C CA . GLU A 1 98 ? -7.021 -9.354 -5.055 1.00 92.75 98 GLU A CA 1
ATOM 741 C C . GLU A 1 98 ? -7.980 -8.481 -4.218 1.00 92.75 98 GLU A C 1
ATOM 743 O O . GLU A 1 98 ? -8.202 -8.748 -3.036 1.00 92.75 98 GLU A O 1
ATOM 748 N N . GLY A 1 99 ? -8.581 -7.445 -4.816 1.00 92.81 99 GLY A N 1
ATOM 749 C CA . GLY A 1 99 ? -9.583 -6.590 -4.175 1.00 92.81 99 GLY A CA 1
ATOM 750 C C . GLY A 1 99 ? -9.023 -5.396 -3.397 1.00 92.81 99 GLY A C 1
ATOM 751 O O . GLY A 1 99 ? -9.764 -4.757 -2.650 1.00 92.81 99 GLY A O 1
ATOM 752 N N . PHE A 1 100 ? -7.743 -5.058 -3.563 1.00 93.44 100 PHE A N 1
ATOM 753 C CA . PHE A 1 100 ? -7.137 -3.882 -2.939 1.00 93.44 100 PHE A CA 1
ATOM 754 C C . PHE A 1 100 ? -7.177 -2.652 -3.852 1.00 93.44 100 PHE A C 1
ATOM 756 O O . PHE A 1 100 ? -6.809 -2.694 -5.028 1.00 93.44 100 PHE A O 1
ATOM 763 N N . ALA A 1 101 ? -7.558 -1.508 -3.283 1.00 90.75 101 ALA A N 1
ATOM 764 C CA . ALA A 1 101 ? -7.535 -0.216 -3.962 1.00 90.75 101 ALA A CA 1
ATOM 765 C C . ALA A 1 101 ? -6.153 0.451 -3.829 1.00 90.75 101 ALA A C 1
ATOM 767 O O . ALA A 1 101 ? -5.974 1.382 -3.048 1.00 90.75 101 ALA A O 1
ATOM 768 N N . VAL A 1 102 ? -5.169 -0.045 -4.584 1.00 92.75 102 VAL A N 1
ATOM 769 C CA . VAL A 1 102 ? -3.781 0.446 -4.522 1.00 92.75 102 VAL A CA 1
ATOM 770 C C . VAL A 1 102 ? -3.571 1.714 -5.352 1.00 92.75 102 VAL A C 1
ATOM 772 O O . VAL A 1 102 ? -3.970 1.777 -6.521 1.00 92.75 102 VAL A O 1
ATOM 775 N N . THR A 1 103 ? -2.869 2.695 -4.783 1.00 91.88 103 THR A N 1
ATOM 776 C CA . THR A 1 103 ? -2.378 3.897 -5.476 1.00 91.88 103 THR A CA 1
ATOM 777 C C . THR A 1 103 ? -0.861 3.856 -5.637 1.00 91.88 103 THR A C 1
ATOM 779 O O . THR A 1 103 ? -0.148 3.399 -4.750 1.00 91.88 103 THR A O 1
ATOM 782 N N . LEU A 1 104 ? -0.361 4.327 -6.782 1.00 89.75 104 LEU A N 1
ATOM 783 C CA . LEU A 1 104 ? 1.072 4.509 -7.013 1.00 89.75 104 LEU A CA 1
ATOM 784 C C . LEU A 1 104 ? 1.431 5.963 -6.729 1.00 89.75 104 LEU A C 1
ATOM 786 O O . LEU A 1 104 ? 0.850 6.873 -7.320 1.00 89.75 104 LEU A O 1
ATOM 790 N N . GLU A 1 105 ? 2.368 6.179 -5.816 1.00 86.94 105 GLU A N 1
ATOM 791 C CA . GLU A 1 105 ? 2.755 7.498 -5.333 1.00 86.94 105 GLU A CA 1
ATOM 792 C C . GLU A 1 105 ? 4.266 7.674 -5.426 1.00 86.94 105 GLU A C 1
ATOM 794 O O . GLU A 1 105 ? 5.038 6.845 -4.951 1.00 86.94 105 GLU A O 1
ATOM 799 N N . CYS A 1 106 ? 4.704 8.777 -6.029 1.00 77.69 106 CYS A N 1
ATOM 800 C CA . CYS A 1 106 ? 6.114 9.142 -6.054 1.00 77.69 106 CYS A CA 1
ATOM 801 C C . CYS A 1 106 ? 6.474 9.852 -4.752 1.00 77.69 106 CYS A C 1
ATOM 803 O O . CYS A 1 106 ? 5.924 10.917 -4.457 1.00 77.69 106 CYS A O 1
ATOM 805 N N . ILE A 1 107 ? 7.441 9.318 -4.007 1.00 69.88 107 ILE A N 1
ATOM 806 C CA . ILE A 1 107 ? 7.996 10.031 -2.859 1.00 69.88 107 ILE A CA 1
ATOM 807 C C . ILE A 1 107 ? 9.278 10.731 -3.279 1.00 69.88 107 ILE A C 1
ATOM 809 O O . ILE A 1 107 ? 10.288 10.102 -3.597 1.00 69.88 107 ILE A O 1
ATOM 813 N N . GLN A 1 108 ? 9.245 12.063 -3.240 1.00 57.09 108 GLN A N 1
ATOM 814 C CA . GLN A 1 108 ? 10.466 12.852 -3.295 1.00 57.09 108 GLN A CA 1
ATOM 815 C C . GLN A 1 108 ? 11.174 12.721 -1.947 1.00 57.09 108 GLN A C 1
ATOM 817 O O . GLN A 1 108 ? 10.624 13.102 -0.910 1.00 57.09 108 GLN A O 1
ATOM 822 N N . ALA A 1 109 ? 12.393 12.179 -1.949 1.00 53.81 109 ALA A N 1
ATOM 823 C CA . ALA A 1 109 ? 13.247 12.264 -0.776 1.00 53.81 109 ALA A CA 1
ATO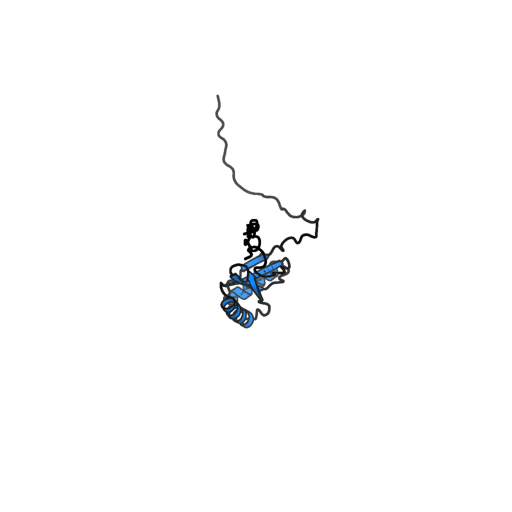M 824 C C . ALA A 1 109 ? 13.432 13.747 -0.434 1.00 53.81 109 ALA A C 1
ATOM 826 O O . ALA A 1 109 ? 13.723 14.566 -1.310 1.00 53.81 109 ALA A O 1
ATOM 827 N N . LYS A 1 110 ? 13.239 14.110 0.840 1.00 48.97 110 LYS A N 1
ATOM 828 C CA . LYS A 1 110 ? 13.555 15.460 1.312 1.00 48.97 110 LYS A CA 1
ATOM 829 C C . LYS A 1 110 ? 15.011 15.742 0.922 1.00 48.97 110 LYS A C 1
ATOM 831 O O . LYS A 1 110 ? 15.856 14.920 1.278 1.00 48.97 110 LYS A O 1
ATOM 836 N N . PRO A 1 111 ? 15.332 16.849 0.223 1.00 40.00 111 PRO A N 1
ATOM 837 C CA . PRO A 1 111 ? 16.717 17.166 -0.081 1.00 40.00 111 PRO A CA 1
ATOM 838 C C . PRO A 1 111 ? 17.452 17.344 1.247 1.00 40.00 111 PRO A C 1
ATOM 840 O O . PRO A 1 111 ? 17.267 18.329 1.968 1.00 40.00 111 PRO A O 1
ATOM 843 N N . GLY A 1 112 ? 18.238 16.335 1.617 1.00 39.22 112 GLY A N 1
ATOM 844 C CA . GLY A 1 112 ? 19.201 16.449 2.692 1.00 39.22 112 GLY A CA 1
ATOM 845 C C . GLY A 1 112 ? 20.175 17.555 2.313 1.00 39.22 112 GLY A C 1
ATOM 846 O O . GLY A 1 112 ? 20.577 17.674 1.157 1.00 39.22 112 GLY A O 1
ATOM 847 N N . ARG A 1 113 ? 20.543 18.396 3.277 1.00 47.59 113 ARG A N 1
ATOM 848 C CA . ARG A 1 113 ? 21.582 19.417 3.123 1.00 47.59 113 ARG A CA 1
ATOM 849 C C . ARG A 1 113 ? 22.944 18.735 2.939 1.00 47.59 113 ARG A C 1
ATOM 851 O O . ARG A 1 113 ? 23.732 18.709 3.873 1.00 47.59 113 ARG A O 1
ATOM 858 N N . SER A 1 114 ? 23.179 18.124 1.781 1.00 48.56 114 SER A N 1
ATOM 859 C CA . SER A 1 114 ? 24.470 17.698 1.220 1.00 48.56 114 SER A CA 1
ATOM 860 C C . SER A 1 114 ? 24.230 16.992 -0.115 1.00 48.56 114 SER A C 1
ATOM 862 O O . SER A 1 114 ? 24.238 15.770 -0.197 1.00 48.56 114 SER A O 1
ATOM 864 N N . SER A 1 115 ? 23.973 17.783 -1.154 1.00 40.94 115 SER A N 1
ATOM 865 C CA . SER A 1 115 ? 24.517 17.596 -2.508 1.00 40.94 115 SER A CA 1
ATOM 866 C C . SER A 1 115 ? 24.027 18.754 -3.371 1.00 40.94 115 SER A C 1
ATOM 868 O O . SER A 1 115 ? 22.914 18.753 -3.889 1.00 40.94 115 SER A O 1
ATOM 870 N N . SER A 1 116 ? 24.853 19.798 -3.453 1.00 49.59 116 SER A N 1
ATOM 871 C CA . SER A 1 116 ? 24.783 20.762 -4.550 1.00 49.59 116 SER A CA 1
ATOM 872 C C . SER A 1 116 ? 24.972 20.026 -5.878 1.00 49.59 116 SER A C 1
ATOM 874 O O . SER A 1 116 ? 25.861 19.186 -5.961 1.00 49.59 116 SER A O 1
ATOM 876 N N . ALA A 1 117 ? 24.188 20.419 -6.892 1.00 46.34 117 ALA A N 1
ATOM 877 C CA . ALA A 1 117 ? 24.170 19.909 -8.270 1.00 46.34 117 ALA A CA 1
ATOM 878 C C . ALA A 1 117 ? 23.735 18.432 -8.353 1.00 46.34 117 ALA A C 1
ATOM 880 O O . ALA A 1 117 ? 24.460 17.536 -7.960 1.00 46.34 117 ALA A O 1
ATOM 881 N N . ILE A 1 118 ? 22.526 18.099 -8.804 1.00 48.25 118 ILE A N 1
ATOM 882 C CA . ILE A 1 118 ? 22.137 18.084 -10.219 1.00 48.25 118 ILE A CA 1
ATOM 883 C C . ILE A 1 118 ? 20.617 18.316 -10.289 1.00 48.25 118 ILE A C 1
ATOM 885 O O . ILE A 1 118 ? 19.826 17.427 -9.996 1.00 48.25 118 ILE A O 1
ATOM 889 N N . ALA A 1 119 ? 20.195 19.518 -10.671 1.00 43.47 119 ALA A N 1
ATOM 890 C CA . ALA A 1 119 ? 18.806 19.820 -11.011 1.00 43.47 119 ALA A CA 1
ATOM 891 C C . ALA A 1 119 ? 18.802 20.623 -12.311 1.00 43.47 119 ALA A C 1
ATOM 893 O O . ALA A 1 119 ? 18.599 21.832 -12.308 1.00 43.47 119 ALA A O 1
ATOM 894 N N . ALA A 1 120 ? 19.128 19.956 -13.417 1.00 44.09 120 ALA A N 1
ATOM 895 C CA . ALA A 1 120 ? 18.963 20.506 -14.757 1.00 44.09 120 ALA A CA 1
ATOM 896 C C . ALA A 1 120 ? 19.017 19.388 -15.803 1.00 44.09 120 ALA A C 1
ATOM 898 O O . ALA A 1 120 ? 19.979 19.302 -16.547 1.00 44.09 120 ALA A O 1
ATOM 899 N N . ILE A 1 121 ? 18.006 18.524 -15.857 1.00 51.34 121 ILE A N 1
ATOM 900 C CA . ILE A 1 121 ? 17.504 17.967 -17.121 1.00 51.34 121 ILE A CA 1
ATOM 901 C C . ILE A 1 121 ? 16.104 17.393 -16.879 1.00 51.34 121 ILE A C 1
ATOM 903 O O . ILE A 1 121 ? 15.844 16.818 -15.830 1.00 51.34 121 ILE A O 1
ATOM 907 N N . ALA A 1 122 ? 15.241 17.552 -17.883 1.00 41.47 122 ALA A N 1
ATOM 908 C CA . ALA A 1 122 ? 13.848 17.100 -17.974 1.00 41.47 122 ALA A CA 1
ATOM 909 C C . ALA A 1 122 ? 12.757 18.072 -17.476 1.00 41.47 122 ALA A C 1
ATOM 911 O O . ALA A 1 122 ? 11.992 17.795 -16.559 1.00 41.47 122 ALA A O 1
ATOM 912 N N . SER A 1 123 ? 12.598 19.189 -18.189 1.00 40.91 123 SER A N 1
ATOM 913 C CA . SER A 1 123 ? 11.257 19.696 -18.512 1.00 40.91 123 SER A CA 1
ATOM 914 C C . SER A 1 123 ? 10.996 19.433 -19.996 1.00 40.91 123 SER A C 1
ATOM 916 O O . SER A 1 123 ? 11.643 20.078 -20.822 1.00 40.91 123 SER A O 1
ATOM 918 N N . PRO A 1 124 ? 10.098 18.515 -20.394 1.00 37.94 124 PRO A N 1
ATOM 919 C CA . PRO A 1 124 ? 9.522 18.574 -21.723 1.00 37.94 124 PRO A CA 1
ATOM 920 C C . PRO A 1 124 ? 8.453 19.670 -21.748 1.00 37.94 124 PRO A C 1
ATOM 922 O O . PRO A 1 124 ? 7.578 19.761 -20.888 1.00 37.94 124 PRO A O 1
ATOM 925 N N . ALA A 1 125 ? 8.613 20.535 -22.740 1.00 37.12 125 ALA A N 1
ATOM 926 C CA . ALA A 1 125 ? 7.854 21.739 -22.989 1.00 37.12 125 ALA A CA 1
ATOM 927 C C . ALA A 1 125 ? 6.331 21.535 -22.988 1.00 37.12 125 ALA A C 1
ATOM 929 O O . ALA A 1 125 ? 5.778 20.628 -23.609 1.00 37.12 125 ALA A O 1
ATOM 930 N N . THR A 1 126 ? 5.670 22.490 -22.348 1.00 39.84 126 THR A N 1
ATOM 931 C CA . THR A 1 126 ? 4.263 22.850 -22.477 1.00 39.84 126 THR A CA 1
ATOM 932 C C . THR A 1 126 ? 3.870 23.012 -23.945 1.00 39.84 126 THR A C 1
ATOM 934 O O . THR A 1 126 ? 4.354 23.906 -24.641 1.00 39.84 126 THR A O 1
ATOM 937 N N . ARG A 1 127 ? 2.916 22.204 -24.413 1.00 44.44 127 ARG A N 1
ATOM 938 C CA . ARG A 1 127 ? 2.141 22.517 -25.616 1.00 44.44 127 ARG A CA 1
ATOM 939 C C . ARG A 1 127 ? 0.711 22.009 -25.456 1.00 44.44 127 ARG A C 1
ATOM 941 O O . ARG A 1 127 ? 0.474 20.817 -25.614 1.00 44.44 127 ARG A O 1
ATOM 948 N N . SER A 1 128 ? -0.228 22.912 -25.160 1.00 35.94 128 SER A N 1
ATOM 949 C CA . SER A 1 128 ? -1.492 23.057 -25.911 1.00 35.94 128 SER A CA 1
ATOM 950 C C . SER A 1 128 ? -2.568 23.850 -25.165 1.00 35.94 128 SER A C 1
ATOM 952 O O . SER A 1 128 ? -2.886 23.554 -24.018 1.00 35.94 128 SER A O 1
ATOM 954 N N . SER A 1 129 ? -3.220 24.728 -25.944 1.00 39.53 129 SER A N 1
ATOM 955 C CA . SER A 1 129 ? -4.576 25.281 -25.764 1.00 39.53 129 SER A CA 1
ATOM 956 C C . SER A 1 129 ? -4.685 26.397 -24.698 1.00 39.53 129 SER A C 1
ATOM 958 O O . SER A 1 129 ? -4.140 26.267 -23.616 1.00 39.53 129 SER A O 1
ATOM 960 N N . THR A 1 130 ? -5.308 27.565 -24.894 1.00 38.12 130 THR A N 1
ATOM 961 C CA . THR A 1 130 ? -6.469 27.938 -25.716 1.00 38.12 130 THR A CA 1
ATOM 962 C C . THR A 1 130 ? -6.522 29.473 -25.876 1.00 38.12 130 THR A C 1
ATOM 964 O O . THR A 1 130 ? -6.275 30.209 -24.924 1.00 38.12 130 THR A O 1
ATOM 967 N N . THR A 1 131 ? -6.846 29.950 -27.080 1.00 47.19 131 THR A N 1
ATOM 968 C CA . THR A 1 131 ? -7.098 31.356 -27.470 1.00 47.19 131 THR A CA 1
ATOM 969 C C . THR A 1 131 ? -8.383 31.931 -26.846 1.00 47.19 131 THR A C 1
ATOM 971 O O . THR A 1 131 ? -9.357 31.198 -26.690 1.00 47.19 131 THR A O 1
ATOM 974 N N . PRO A 1 132 ? -8.457 33.258 -26.622 1.00 43.44 132 PRO A N 1
ATOM 975 C CA . PRO A 1 132 ? -9.588 34.021 -27.172 1.00 43.44 132 PRO A CA 1
ATOM 976 C C . PRO A 1 132 ? -9.164 35.320 -27.905 1.00 43.44 132 PRO A C 1
ATOM 978 O O . PRO A 1 132 ? -8.095 35.868 -27.629 1.00 43.44 132 PRO A O 1
ATOM 981 N N . PRO A 1 133 ? -9.972 35.811 -28.869 1.00 52.12 133 PRO A N 1
ATOM 982 C CA . PRO A 1 133 ? -9.582 36.873 -29.800 1.00 52.12 133 PRO A CA 1
ATOM 983 C C . PRO A 1 133 ? -9.701 38.283 -29.200 1.00 52.12 133 PRO A C 1
ATOM 985 O O . PRO A 1 133 ? -10.707 38.624 -28.576 1.00 52.12 133 PRO A O 1
ATOM 988 N N . GLN A 1 134 ? -8.703 39.137 -29.458 1.00 48.12 134 GLN A N 1
ATOM 989 C CA . GLN A 1 134 ? -8.800 40.573 -29.191 1.00 48.12 134 GLN A CA 1
ATOM 990 C C . GLN A 1 134 ? -9.524 41.309 -30.329 1.00 48.12 134 GLN A C 1
ATOM 992 O O . GLN A 1 134 ? -9.197 41.187 -31.507 1.00 48.12 134 GLN A O 1
ATOM 997 N N . ARG A 1 135 ? -10.530 42.080 -29.917 1.00 45.09 135 ARG A N 1
ATOM 998 C CA . ARG A 1 135 ? -11.368 42.996 -30.693 1.00 45.09 135 ARG A CA 1
ATOM 999 C C . ARG A 1 135 ? -10.549 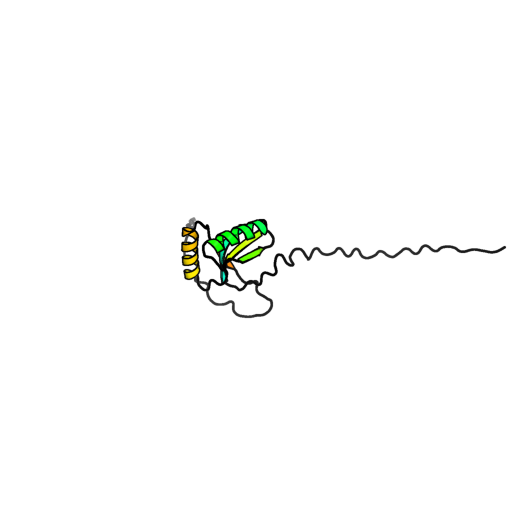44.226 -31.114 1.00 45.09 135 ARG A C 1
ATOM 1001 O O . ARG A 1 135 ? -10.051 44.943 -30.254 1.00 45.09 135 ARG A O 1
ATOM 1008 N N . VAL A 1 136 ? -10.460 44.499 -32.416 1.00 54.19 136 VAL A N 1
ATOM 1009 C CA . VAL A 1 136 ? -9.846 45.721 -32.968 1.00 54.19 136 VAL A CA 1
ATOM 1010 C C . VAL A 1 136 ? -10.928 46.796 -33.127 1.00 54.19 136 VAL A C 1
ATOM 1012 O O . VAL A 1 136 ? -11.850 46.624 -33.922 1.00 54.19 136 VAL A O 1
ATOM 1015 N N . SER A 1 137 ? -10.825 47.897 -32.377 1.00 50.38 137 SER A N 1
ATOM 1016 C CA . SER A 1 137 ? -11.602 49.122 -32.618 1.00 50.38 137 SER A CA 1
ATOM 1017 C C . SER A 1 137 ? -10.861 50.003 -33.624 1.00 50.38 137 SER A C 1
ATOM 1019 O O . SER A 1 137 ? -9.735 50.420 -33.367 1.00 50.38 137 SER A O 1
ATOM 1021 N N . ARG A 1 138 ? -11.501 50.272 -34.765 1.00 50.22 138 ARG A N 1
ATOM 1022 C CA . ARG A 1 138 ? -11.128 51.336 -35.708 1.00 50.22 138 ARG A CA 1
ATOM 1023 C C . ARG A 1 138 ? -11.625 52.688 -35.184 1.00 50.22 138 ARG A C 1
ATOM 1025 O O . ARG A 1 138 ? -12.769 52.764 -34.737 1.00 50.22 138 ARG A O 1
ATOM 1032 N N . ALA A 1 139 ? -10.798 53.718 -35.329 1.00 55.72 139 ALA A N 1
ATOM 1033 C CA . ALA A 1 139 ? -11.193 55.116 -35.483 1.00 55.72 139 ALA A CA 1
ATOM 1034 C C . ALA A 1 139 ? -10.406 55.678 -36.671 1.00 55.72 139 ALA A C 1
ATOM 1036 O O . ALA A 1 139 ? -9.224 55.282 -36.804 1.00 55.72 139 ALA A O 1
#

Sequence (139 aa):
MLAGLLAVSIPSLGLSKSRPRAAHADQACGRVEFVSGLEAVFGRFKTHQQALTFRSQVTGRGFVNANIIEGCNEFRVVIRGIDTFDIGVDLQGEARREGFAVTLECIQAKPGRSSSAIAAIASPATRSSTTPPQRVSRA

Foldseek 3Di:
DDDDDDDDDDPDPDDDPPPPPPPPPPPDQDPPPDPFDKKKWQDKAQDPVVLVVVLVVCVVLVVVQFDWGGGPGIITTIHDDPHDVVSVVVVCVSVVVVVTPIDIDGDDRDPDPDDDDDDDDDDDDDDDDDDDDDDDDDD

Radius of gyration: 29.85 Å; chains: 1; bounding box: 36×68×113 Å

Secondary structure (DSSP, 8-state):
------------------------SSS-S------SEEEEEEEEESSHHHHHHHHHHHHHTT-TT-EEEE-SS-EEEEEEEE-SHHHHHHHHHHHHHTT---EEEEEPPP--S-------S--PPP------PPP----